Protein AF-A0A167AU88-F1 (afdb_monomer_lite)

Sequence (63 aa):
MVSDIVEAEKIKAPTIKNAVTIDERPVVVKSLERFGDWEINTVLGKHGAGAIVTILERKVGFI

Radius of gyration: 18.83 Å; chains: 1; bounding box: 42×25×54 Å

Secondary structure (DSSP, 8-state):
-----------PPPPPTTPPPGGGS-GGGGT--SS--EEEEEEEPGGG--EEEEEEETTTTB-

Structure (mmCIF, N/CA/C/O backbone):
data_AF-A0A167AU88-F1
#
_entry.id   AF-A0A167AU88-F1
#
loop_
_atom_site.group_PDB
_atom_site.id
_atom_site.type_symbol
_atom_site.label_atom_id
_atom_site.label_alt_id
_atom_site.label_comp_id
_atom_site.label_asym_id
_atom_site.label_entity_id
_atom_site.label_seq_id
_atom_site.pdbx_PDB_ins_code
_atom_site.Cartn_x
_atom_site.Cartn_y
_atom_site.Cartn_z
_atom_site.occupancy
_atom_site.B_iso_or_equiv
_atom_site.auth_seq_id
_atom_site.auth_comp_id
_atom_site.auth_asym_id
_atom_site.auth_atom_id
_atom_site.pdbx_PDB_model_num
ATOM 1 N N . MET A 1 1 ? 26.792 -11.955 -42.233 1.00 44.56 1 MET A N 1
ATOM 2 C CA . MET A 1 1 ? 27.555 -11.674 -41.002 1.00 44.56 1 MET A CA 1
ATOM 3 C C . MET A 1 1 ? 26.585 -11.088 -40.002 1.00 44.56 1 MET A C 1
ATOM 5 O O . MET A 1 1 ? 25.911 -10.136 -40.363 1.00 44.56 1 MET A O 1
ATOM 9 N N . VAL A 1 2 ? 26.531 -11.724 -38.828 1.00 46.25 2 VAL A N 1
ATOM 10 C CA . VAL A 1 2 ? 25.848 -11.349 -37.575 1.00 46.25 2 VAL A CA 1
ATOM 11 C C . VAL A 1 2 ? 24.343 -11.056 -37.686 1.00 46.25 2 VAL A C 1
ATOM 13 O O . VAL A 1 2 ? 23.925 -9.961 -38.027 1.00 46.25 2 VAL A O 1
ATOM 16 N N . SER A 1 3 ? 23.512 -12.100 -37.650 1.00 42.34 3 SER A N 1
ATOM 17 C CA . SER A 1 3 ? 23.025 -12.810 -36.446 1.00 42.34 3 SER A CA 1
ATOM 18 C C . SER A 1 3 ? 21.811 -12.104 -35.850 1.00 42.34 3 SER A C 1
ATOM 20 O O . SER A 1 3 ? 21.949 -11.137 -35.108 1.00 42.34 3 SER A O 1
ATOM 22 N N . ASP A 1 4 ? 20.646 -12.612 -36.244 1.00 54.88 4 ASP A N 1
ATOM 23 C CA . ASP A 1 4 ? 19.494 -12.886 -35.391 1.00 54.88 4 ASP A CA 1
ATOM 24 C C . ASP A 1 4 ? 19.227 -11.853 -34.293 1.00 54.88 4 ASP A C 1
ATOM 26 O O . ASP A 1 4 ? 19.796 -11.888 -33.201 1.00 54.88 4 ASP A O 1
ATOM 30 N N . ILE A 1 5 ? 18.277 -10.959 -34.577 1.00 57.56 5 ILE A N 1
ATOM 31 C CA . ILE A 1 5 ? 17.544 -10.243 -33.536 1.00 57.56 5 ILE A CA 1
ATOM 32 C C . ILE A 1 5 ? 16.732 -11.311 -32.803 1.00 57.56 5 ILE A C 1
ATOM 34 O O . ILE A 1 5 ? 15.638 -11.686 -33.219 1.00 57.56 5 ILE A O 1
ATOM 38 N N . VAL A 1 6 ? 17.319 -11.869 -31.748 1.00 57.19 6 VAL A N 1
ATOM 39 C CA . VAL A 1 6 ? 16.600 -12.698 -30.788 1.00 57.19 6 VAL A CA 1
ATOM 40 C C . VAL A 1 6 ? 15.646 -11.754 -30.064 1.00 57.19 6 VAL A C 1
ATOM 42 O O . VAL A 1 6 ? 16.047 -11.027 -29.155 1.00 57.19 6 VAL A O 1
ATOM 45 N N . GLU A 1 7 ? 14.395 -11.704 -30.518 1.00 64.19 7 GLU A N 1
ATOM 46 C CA . GLU A 1 7 ? 13.307 -11.068 -29.783 1.00 64.19 7 GLU A CA 1
ATOM 47 C C . GLU A 1 7 ? 13.255 -11.757 -28.411 1.00 64.19 7 GLU A C 1
ATOM 49 O O . GLU A 1 7 ? 12.927 -12.941 -28.309 1.00 64.19 7 GLU A O 1
ATOM 54 N N . ALA A 1 8 ? 13.693 -11.061 -27.360 1.00 64.88 8 ALA A N 1
ATOM 55 C CA . ALA A 1 8 ? 13.747 -11.631 -26.024 1.00 64.88 8 ALA A CA 1
ATOM 56 C C . ALA A 1 8 ? 12.327 -12.020 -25.595 1.00 64.88 8 ALA A C 1
ATOM 58 O O . ALA A 1 8 ? 11.462 -11.160 -25.409 1.00 64.88 8 ALA A O 1
ATOM 59 N N . GLU A 1 9 ? 12.083 -13.322 -25.455 1.00 68.56 9 GLU A N 1
ATOM 60 C CA . GLU A 1 9 ? 10.792 -13.844 -25.032 1.00 68.56 9 GLU A CA 1
ATOM 61 C C . GLU A 1 9 ? 10.442 -13.250 -23.661 1.00 68.56 9 GLU A C 1
ATOM 63 O O . GLU A 1 9 ? 11.193 -13.362 -22.687 1.00 68.56 9 GLU A O 1
ATOM 68 N N . LYS A 1 10 ? 9.316 -12.536 -23.590 1.00 68.00 10 LYS A N 1
ATOM 69 C CA . LYS A 1 10 ? 8.905 -11.813 -22.387 1.00 68.00 10 LYS A CA 1
ATOM 70 C C . LYS A 1 10 ? 8.486 -12.821 -21.316 1.00 68.00 10 LYS A C 1
ATOM 72 O O . LYS A 1 10 ? 7.336 -13.253 -21.280 1.00 68.00 10 LYS A O 1
ATOM 77 N N . ILE A 1 11 ? 9.418 -13.188 -20.436 1.00 76.06 11 ILE A N 1
ATOM 78 C CA . ILE A 1 11 ? 9.166 -14.121 -19.333 1.00 76.06 11 ILE A CA 1
ATOM 79 C C . ILE A 1 11 ? 8.057 -13.544 -18.448 1.00 76.06 11 ILE A C 1
ATOM 81 O O . ILE A 1 11 ? 8.207 -12.489 -17.825 1.00 76.06 11 ILE A O 1
ATOM 85 N N . LYS A 1 12 ? 6.915 -14.235 -18.400 1.00 76.00 12 LYS A N 1
ATOM 86 C CA . LYS A 1 12 ? 5.806 -13.871 -17.520 1.00 76.00 12 LYS A CA 1
ATOM 87 C C . LYS A 1 12 ? 6.246 -14.103 -16.077 1.00 76.00 12 LYS A C 1
ATOM 89 O O . LYS A 1 12 ? 6.550 -15.232 -15.698 1.00 76.00 12 LYS A O 1
ATOM 94 N N . ALA A 1 13 ? 6.269 -13.039 -15.278 1.00 77.12 13 ALA A N 1
ATOM 95 C CA . ALA A 1 13 ? 6.538 -13.164 -13.854 1.00 77.12 13 ALA A CA 1
ATOM 96 C C . ALA A 1 13 ? 5.517 -14.126 -13.210 1.00 77.12 13 ALA A C 1
ATOM 98 O O . ALA A 1 13 ? 4.336 -14.105 -13.584 1.00 77.12 13 ALA A O 1
ATOM 99 N N . PRO A 1 14 ? 5.947 -14.977 -12.265 1.00 81.94 14 PRO A N 1
ATOM 100 C CA . PRO A 1 14 ? 5.042 -15.875 -11.569 1.00 81.94 14 PRO A CA 1
ATOM 101 C C . PRO A 1 14 ? 3.954 -15.078 -10.844 1.00 81.94 14 PRO A C 1
ATOM 103 O O . PRO A 1 14 ? 4.215 -14.045 -10.227 1.00 81.94 14 PRO A O 1
ATOM 106 N N . THR A 1 15 ? 2.717 -15.562 -10.926 1.00 84.6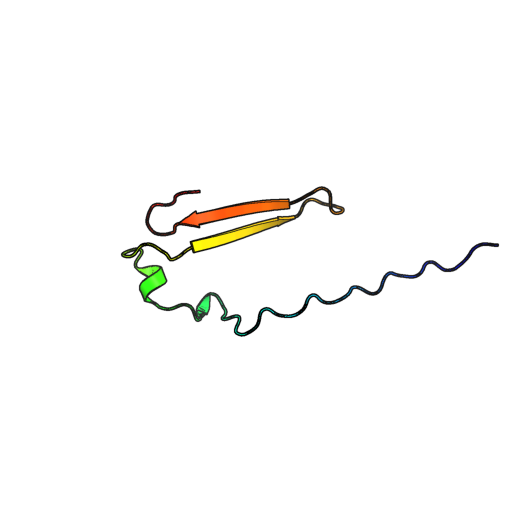2 15 THR A N 1
ATOM 107 C CA . THR A 1 15 ? 1.584 -14.969 -10.214 1.00 84.62 15 THR A CA 1
ATOM 108 C C . THR A 1 15 ? 1.802 -15.077 -8.705 1.00 84.62 15 THR A C 1
ATOM 110 O O . THR A 1 15 ? 2.249 -16.112 -8.206 1.00 84.62 15 THR A O 1
ATOM 113 N N . ILE A 1 16 ? 1.464 -14.016 -7.967 1.00 85.00 16 ILE A N 1
ATOM 114 C CA . ILE A 1 16 ? 1.489 -14.031 -6.502 1.00 85.00 16 ILE A CA 1
ATOM 115 C C . ILE A 1 16 ? 0.487 -15.086 -6.022 1.00 85.00 16 ILE A C 1
ATOM 117 O O . ILE A 1 16 ? -0.699 -15.035 -6.354 1.00 85.00 16 ILE A O 1
ATOM 121 N N . LYS A 1 17 ? 0.971 -16.071 -5.259 1.00 88.69 17 LYS A N 1
ATOM 122 C CA . LYS A 1 17 ? 0.114 -17.119 -4.694 1.00 88.69 17 LYS A CA 1
ATOM 123 C C . LYS A 1 17 ? -0.942 -16.480 -3.794 1.00 88.69 17 LYS A C 1
ATOM 125 O O . LYS A 1 17 ? -0.600 -15.657 -2.951 1.00 88.69 17 LYS A O 1
ATOM 130 N N . ASN A 1 18 ? -2.198 -16.897 -3.959 1.00 86.12 18 ASN A N 1
ATOM 131 C CA . ASN A 1 18 ? -3.349 -16.392 -3.201 1.00 86.12 18 ASN A CA 1
ATOM 132 C C . ASN A 1 18 ? -3.567 -14.875 -3.339 1.00 86.12 18 ASN A C 1
ATOM 134 O O . ASN A 1 18 ? -4.077 -14.243 -2.416 1.00 86.12 18 ASN A O 1
ATOM 138 N N . ALA A 1 19 ? -3.167 -14.282 -4.469 1.00 86.31 19 ALA A N 1
ATOM 139 C CA . ALA A 1 19 ? -3.534 -12.908 -4.770 1.00 86.31 19 ALA A CA 1
ATOM 140 C C . ALA A 1 19 ? -5.060 -12.788 -4.821 1.00 86.31 19 ALA A C 1
ATOM 142 O O . ALA A 1 19 ? -5.707 -13.427 -5.648 1.00 86.31 19 ALA A O 1
ATOM 143 N N . VAL A 1 20 ? -5.603 -11.966 -3.932 1.00 87.31 20 VAL A N 1
ATOM 144 C CA . VAL A 1 20 ? -6.997 -11.528 -3.961 1.00 87.31 20 VAL A CA 1
ATOM 145 C C . VAL A 1 20 ? -7.056 -10.160 -4.623 1.00 87.31 20 VAL A C 1
ATOM 147 O O . VAL A 1 20 ? -6.149 -9.337 -4.462 1.00 87.31 20 VAL A O 1
ATOM 150 N N . THR A 1 21 ? -8.099 -9.925 -5.409 1.00 90.31 21 THR A N 1
ATOM 151 C CA . THR A 1 21 ? -8.302 -8.624 -6.049 1.00 90.31 21 THR A CA 1
ATOM 152 C C . THR A 1 21 ? -8.655 -7.561 -5.004 1.00 90.31 21 THR A C 1
ATOM 154 O O . THR A 1 21 ? -9.115 -7.871 -3.903 1.00 90.31 21 THR A O 1
ATOM 157 N N . ILE A 1 22 ? -8.454 -6.278 -5.325 1.00 88.94 22 ILE A N 1
ATOM 158 C CA . ILE A 1 22 ? -8.789 -5.185 -4.396 1.00 88.94 22 ILE A CA 1
ATOM 159 C C . ILE A 1 22 ? -10.285 -5.146 -4.049 1.00 88.94 22 ILE A C 1
ATOM 161 O O . ILE A 1 22 ? -10.654 -4.700 -2.961 1.00 88.94 22 ILE A O 1
ATOM 165 N N . ASP A 1 23 ? -11.129 -5.649 -4.946 1.00 92.62 23 ASP A N 1
ATOM 166 C CA . ASP A 1 23 ? -12.575 -5.737 -4.761 1.00 92.62 23 ASP A CA 1
ATOM 167 C C . ASP A 1 23 ? -12.964 -6.805 -3.729 1.00 92.62 23 ASP A C 1
ATOM 169 O O . ASP A 1 23 ? -13.979 -6.665 -3.048 1.00 92.62 23 ASP A O 1
ATOM 173 N N . GLU A 1 24 ? -12.122 -7.824 -3.545 1.00 93.00 24 GLU A N 1
ATOM 174 C CA . GLU A 1 24 ? -12.318 -8.920 -2.589 1.00 93.00 24 GLU A CA 1
ATOM 175 C C . GLU A 1 24 ? -11.743 -8.622 -1.197 1.00 93.00 24 GLU A C 1
ATOM 177 O O . GLU A 1 24 ? -11.825 -9.456 -0.291 1.00 93.00 24 GLU A O 1
ATOM 182 N N . ARG A 1 25 ? -11.147 -7.440 -0.987 1.00 91.12 25 ARG A N 1
ATOM 183 C CA . ARG A 1 25 ? -10.561 -7.099 0.314 1.00 91.12 25 ARG A CA 1
ATOM 184 C C . ARG A 1 25 ? -11.631 -7.061 1.416 1.00 91.12 25 ARG A C 1
ATOM 18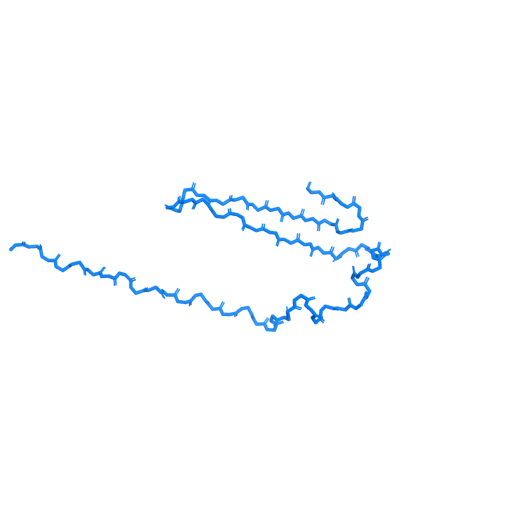6 O O . ARG A 1 25 ? -12.752 -6.603 1.171 1.00 91.12 25 ARG A O 1
ATOM 193 N N . PRO A 1 26 ? -11.285 -7.443 2.659 1.00 92.44 26 PRO A N 1
ATOM 194 C CA . PRO A 1 26 ? -12.212 -7.372 3.780 1.00 92.44 26 PRO A CA 1
ATOM 195 C C . PRO A 1 26 ? -12.829 -5.979 3.940 1.00 92.44 26 PRO A C 1
ATOM 197 O O . PRO A 1 26 ? -12.139 -4.963 3.840 1.00 92.44 26 PRO A O 1
ATOM 200 N N . VAL A 1 27 ? -14.125 -5.923 4.254 1.00 92.81 27 VAL A N 1
ATOM 201 C CA . VAL A 1 27 ? -14.877 -4.659 4.367 1.00 92.81 27 VAL A CA 1
ATOM 202 C C . VAL A 1 27 ? -14.276 -3.720 5.421 1.00 92.81 27 VAL A C 1
ATOM 204 O O . VAL A 1 27 ? -14.295 -2.506 5.237 1.00 92.81 27 VAL A O 1
ATOM 207 N N . VAL A 1 28 ? -13.660 -4.281 6.471 1.00 93.38 28 VAL A N 1
ATOM 208 C CA . VAL A 1 28 ? -12.946 -3.539 7.529 1.00 93.38 28 VAL A CA 1
ATOM 209 C C . VAL A 1 28 ? -11.824 -2.644 6.988 1.00 93.38 28 VAL A C 1
ATOM 211 O O . VAL A 1 28 ? -11.576 -1.581 7.540 1.00 93.38 28 VAL A O 1
ATOM 214 N N . VAL A 1 29 ? -11.205 -2.986 5.851 1.00 93.38 29 VAL A N 1
ATOM 215 C CA . VAL A 1 29 ? -10.169 -2.140 5.225 1.00 93.38 29 VAL A CA 1
ATOM 216 C C . VAL A 1 29 ? -10.741 -0.779 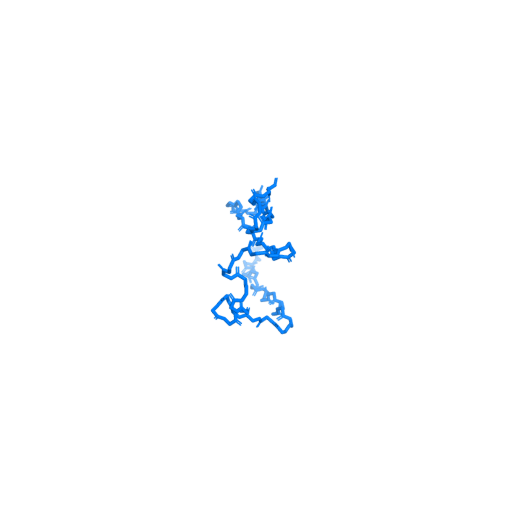4.799 1.00 93.38 29 VAL A C 1
ATOM 218 O O . VAL A 1 29 ? -10.017 0.213 4.740 1.00 93.38 29 VAL A O 1
ATOM 221 N N . LYS A 1 30 ? -12.046 -0.707 4.495 1.00 92.38 30 LYS A N 1
ATOM 222 C CA . LYS A 1 30 ? -12.721 0.546 4.125 1.00 92.38 30 LYS A CA 1
ATOM 223 C C . LYS A 1 30 ? -13.041 1.430 5.333 1.00 92.38 30 LYS A C 1
ATOM 225 O O . LYS A 1 30 ? -13.235 2.621 5.123 1.00 92.38 30 LYS A O 1
ATOM 230 N N . SER A 1 31 ? -13.107 0.886 6.554 1.00 94.94 31 SER A N 1
ATOM 231 C CA . SER A 1 31 ? -13.465 1.682 7.737 1.00 94.94 31 SER A CA 1
ATOM 232 C C . SER A 1 31 ? -12.313 2.545 8.254 1.00 94.94 31 SER A C 1
ATOM 234 O O . SER A 1 31 ? -12.569 3.544 8.914 1.00 94.94 31 SER A O 1
ATOM 236 N N . LEU A 1 32 ? -11.058 2.209 7.919 1.00 94.62 32 LEU A N 1
ATOM 237 C CA . LEU A 1 32 ? -9.849 2.918 8.377 1.00 94.62 32 LEU A CA 1
ATOM 238 C C . LEU A 1 32 ? -9.695 2.954 9.913 1.00 94.62 32 LEU A C 1
ATOM 240 O O . LEU A 1 32 ? -9.016 3.814 10.466 1.00 94.62 32 LEU A O 1
ATOM 244 N N . GLU A 1 33 ? -10.312 2.016 10.631 1.00 95.38 33 GLU A N 1
ATOM 245 C CA . GLU A 1 33 ? -10.349 2.038 12.101 1.00 95.38 33 GLU A CA 1
ATOM 246 C C . GLU A 1 33 ? -9.123 1.374 12.751 1.00 95.38 33 GLU A C 1
ATOM 248 O O . GLU A 1 33 ? -8.745 1.710 13.882 1.00 95.38 33 GLU A O 1
ATOM 253 N N . ARG A 1 34 ? -8.450 0.463 12.038 1.00 95.62 34 ARG A N 1
ATOM 254 C CA . ARG A 1 34 ? -7.295 -0.296 12.543 1.00 95.62 34 ARG A CA 1
ATOM 255 C C . ARG A 1 34 ? -6.001 0.066 11.825 1.00 95.62 34 ARG A C 1
ATOM 257 O O . ARG A 1 34 ? -6.017 0.495 10.680 1.00 95.62 34 ARG A O 1
ATOM 264 N N . PHE A 1 35 ? -4.891 -0.153 12.519 1.00 96.38 35 PHE A N 1
ATOM 265 C CA . PHE A 1 35 ? -3.568 -0.126 11.909 1.00 96.38 35 PHE A CA 1
ATOM 266 C C . PHE A 1 35 ? -3.270 -1.452 11.211 1.00 96.38 35 PHE A C 1
ATOM 268 O O . PHE A 1 35 ? -3.751 -2.504 11.641 1.00 96.38 35 PHE A O 1
ATOM 275 N N . GLY A 1 36 ? -2.416 -1.397 10.192 1.00 94.00 36 GLY A N 1
ATOM 276 C CA . GLY A 1 36 ? -1.855 -2.589 9.550 1.00 94.00 36 GLY A CA 1
ATOM 277 C C . GLY A 1 36 ? -2.467 -2.941 8.197 1.00 94.00 36 GLY A C 1
ATOM 278 O O . GLY A 1 36 ? -2.060 -3.932 7.594 1.00 94.00 36 GLY A O 1
ATOM 279 N N . ASP A 1 37 ? -3.393 -2.125 7.695 1.00 95.00 37 ASP A N 1
ATOM 280 C CA . ASP A 1 37 ? -3.834 -2.192 6.306 1.00 95.00 37 ASP A CA 1
ATOM 281 C C . ASP A 1 37 ? -2.935 -1.265 5.472 1.00 95.00 37 ASP A C 1
ATOM 283 O O . ASP A 1 37 ? -3.085 -0.042 5.487 1.00 95.00 37 ASP A O 1
ATOM 287 N N . TRP A 1 38 ? -1.969 -1.859 4.770 1.00 94.75 38 TRP A N 1
ATOM 288 C CA . TRP A 1 38 ? -0.980 -1.141 3.964 1.00 94.75 38 TRP A CA 1
ATOM 289 C C . TRP A 1 38 ? -1.355 -1.153 2.481 1.00 94.75 38 TRP A C 1
ATOM 291 O O . TRP A 1 38 ? -1.841 -2.158 1.959 1.00 94.75 38 TRP A O 1
ATOM 301 N N . GLU A 1 39 ? -1.107 -0.048 1.786 1.00 94.38 39 GLU A N 1
ATOM 302 C CA . GLU A 1 39 ? -1.190 0.043 0.327 1.00 94.38 39 GLU A CA 1
ATOM 303 C C . GLU A 1 39 ? 0.207 0.261 -0.254 1.00 94.38 39 GLU A C 1
ATOM 305 O O . GLU A 1 39 ? 0.981 1.053 0.277 1.00 94.38 39 GLU A O 1
ATOM 310 N N . ILE A 1 40 ? 0.541 -0.445 -1.335 1.00 95.00 40 ILE A N 1
ATOM 311 C CA . ILE A 1 40 ? 1.837 -0.318 -2.002 1.00 95.00 40 ILE A CA 1
ATOM 312 C C . ILE A 1 40 ? 1.596 -0.033 -3.477 1.00 95.00 40 ILE A C 1
ATOM 314 O O . ILE A 1 40 ? 0.900 -0.796 -4.146 1.00 95.00 40 ILE A O 1
ATOM 318 N N . ASN A 1 41 ? 2.203 1.033 -3.990 1.00 94.62 41 ASN A N 1
ATOM 319 C CA . ASN A 1 41 ? 2.198 1.346 -5.414 1.00 94.62 41 ASN A CA 1
ATOM 320 C C . ASN A 1 41 ? 3.627 1.344 -5.956 1.00 94.62 41 ASN A C 1
ATOM 322 O O . ASN A 1 41 ? 4.597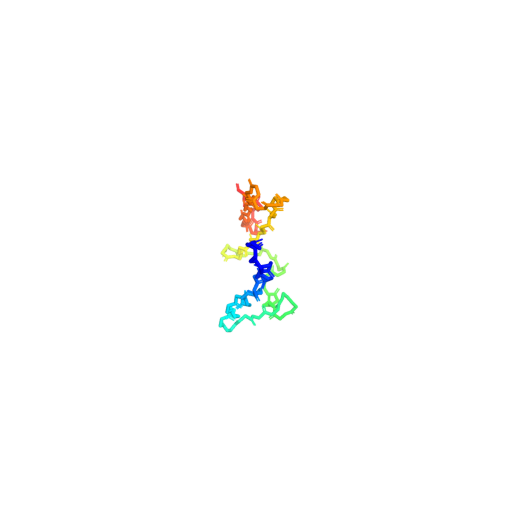 1.603 -5.242 1.00 94.62 41 ASN A O 1
ATOM 326 N N . THR A 1 42 ? 3.770 1.039 -7.243 1.00 94.62 42 THR A N 1
ATOM 327 C CA . THR A 1 42 ? 5.060 1.096 -7.932 1.00 94.62 42 THR A CA 1
ATOM 328 C C . THR A 1 42 ? 4.897 1.802 -9.265 1.00 94.62 42 THR A C 1
ATOM 330 O O . THR A 1 42 ? 4.116 1.377 -10.113 1.00 94.62 42 THR A O 1
ATOM 333 N N . VAL A 1 43 ? 5.661 2.872 -9.460 1.00 96.00 43 VAL A N 1
ATOM 334 C CA . VAL A 1 43 ? 5.775 3.578 -10.735 1.00 96.00 43 VAL A CA 1
ATOM 335 C C . VAL A 1 43 ? 7.091 3.167 -11.378 1.00 96.00 43 VAL A C 1
ATOM 337 O O . VAL A 1 43 ? 8.155 3.384 -10.804 1.00 96.00 43 VAL A O 1
ATOM 340 N N . LEU A 1 44 ? 7.026 2.573 -12.568 1.00 95.56 44 LEU A N 1
ATOM 341 C CA . LEU A 1 44 ? 8.207 2.160 -13.325 1.00 95.56 44 LEU A CA 1
ATOM 342 C C . LEU A 1 44 ? 8.655 3.281 -14.268 1.00 95.56 4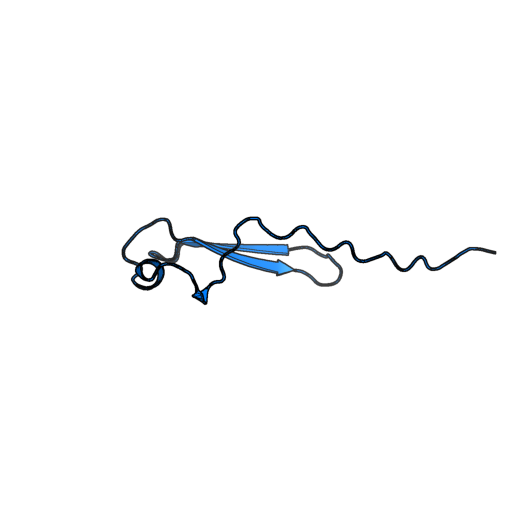4 LEU A C 1
ATOM 344 O O . LEU A 1 44 ? 7.857 3.828 -15.031 1.00 95.56 44 LEU A O 1
ATOM 348 N N . GLY A 1 45 ? 9.945 3.603 -14.238 1.00 94.88 45 GLY A N 1
ATOM 349 C CA . GLY A 1 45 ? 10.572 4.505 -15.194 1.00 94.88 45 GLY A CA 1
ATOM 350 C C . GLY A 1 45 ? 10.600 3.900 -16.598 1.00 94.88 45 GLY A C 1
ATOM 351 O O . GLY A 1 45 ? 10.704 2.683 -16.780 1.00 94.88 45 GLY A O 1
ATOM 352 N N . LYS A 1 46 ? 10.533 4.759 -17.621 1.00 93.56 46 LYS A N 1
ATOM 353 C CA . LYS A 1 46 ? 10.666 4.320 -19.018 1.00 93.56 46 LYS A CA 1
ATOM 354 C C . LYS A 1 46 ? 12.008 3.621 -19.237 1.00 93.56 46 LYS A C 1
ATOM 356 O O . LYS A 1 46 ? 13.003 3.978 -18.616 1.00 93.56 46 LYS A O 1
ATOM 361 N N . HIS A 1 47 ? 12.023 2.638 -20.136 1.00 91.94 47 HIS A N 1
ATOM 362 C CA . HIS A 1 47 ? 13.225 1.885 -20.519 1.00 91.94 47 HIS A CA 1
ATOM 363 C C . HIS A 1 47 ? 13.998 1.279 -19.331 1.00 91.94 47 HIS A C 1
ATOM 365 O O . HIS A 1 47 ? 15.211 1.124 -19.402 1.00 91.94 47 HIS A O 1
ATOM 371 N N . GLY A 1 48 ? 13.307 0.951 -18.231 1.00 85.12 48 GLY A N 1
ATOM 372 C CA . GLY A 1 48 ? 13.943 0.366 -17.048 1.00 85.12 48 GLY A CA 1
ATOM 373 C C . GLY A 1 48 ? 14.821 1.343 -16.261 1.00 85.12 48 GLY A C 1
ATOM 374 O O . GLY A 1 48 ? 15.648 0.901 -15.473 1.00 85.12 48 GLY A O 1
ATOM 375 N N . ALA A 1 49 ? 14.638 2.657 -16.439 1.00 91.69 49 ALA A N 1
ATOM 376 C CA . ALA A 1 49 ? 15.448 3.696 -15.795 1.00 91.69 49 ALA A CA 1
ATOM 377 C C . ALA A 1 49 ? 15.316 3.762 -14.257 1.00 91.69 49 ALA A C 1
ATOM 379 O O . ALA A 1 49 ? 16.016 4.539 -13.615 1.00 91.69 49 ALA A O 1
ATOM 380 N N . GLY A 1 50 ? 14.417 2.978 -13.660 1.00 95.12 50 GLY A N 1
ATOM 381 C CA . GLY A 1 50 ? 14.241 2.882 -12.214 1.00 95.12 50 GLY A CA 1
ATOM 382 C C . GLY A 1 50 ? 12.796 2.606 -11.823 1.00 95.12 50 GLY A C 1
ATOM 383 O O . GLY A 1 50 ? 11.934 2.385 -12.677 1.00 95.12 50 GLY A O 1
ATOM 384 N N . ALA A 1 51 ? 12.528 2.637 -10.522 1.00 96.38 51 ALA A N 1
ATOM 385 C CA . ALA A 1 51 ? 11.187 2.529 -9.974 1.00 96.38 51 ALA A CA 1
ATO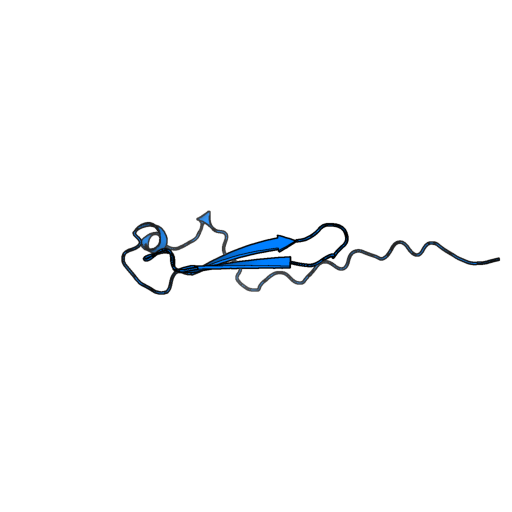M 386 C C . ALA A 1 51 ? 11.036 3.440 -8.753 1.00 96.38 51 ALA A C 1
ATOM 388 O O . ALA A 1 51 ? 11.976 3.601 -7.975 1.00 96.38 51 ALA A O 1
ATOM 389 N N . ILE A 1 52 ? 9.846 4.006 -8.582 1.00 97.12 52 ILE A N 1
ATOM 390 C CA . ILE A 1 52 ? 9.422 4.647 -7.338 1.00 97.12 52 ILE A CA 1
ATOM 391 C C . ILE A 1 52 ? 8.431 3.707 -6.674 1.00 97.12 52 ILE A C 1
ATOM 393 O O . ILE A 1 52 ? 7.468 3.277 -7.309 1.00 97.12 52 ILE A O 1
ATOM 397 N N . VAL A 1 53 ? 8.666 3.409 -5.403 1.00 97.38 53 VAL A N 1
ATOM 398 C CA . VAL A 1 53 ? 7.751 2.631 -4.572 1.00 97.38 53 VAL A CA 1
ATOM 399 C C . VAL A 1 53 ? 7.167 3.566 -3.526 1.00 97.38 53 VAL A C 1
ATOM 401 O O . VAL A 1 53 ? 7.911 4.299 -2.879 1.00 97.38 53 VAL A O 1
ATOM 404 N N . THR A 1 54 ? 5.848 3.543 -3.367 1.00 97.50 54 THR A N 1
ATOM 405 C CA . THR A 1 54 ? 5.169 4.197 -2.245 1.00 97.50 54 THR A CA 1
ATOM 406 C C . THR A 1 54 ? 4.522 3.135 -1.375 1.00 97.50 54 THR A C 1
ATOM 408 O O . THR A 1 54 ? 3.936 2.184 -1.892 1.00 97.50 54 THR A O 1
ATOM 411 N N . ILE A 1 55 ? 4.663 3.282 -0.060 1.00 97.31 55 ILE A N 1
ATOM 412 C CA . ILE A 1 55 ? 4.084 2.394 0.947 1.00 97.31 55 ILE A CA 1
ATOM 413 C C . ILE A 1 55 ? 3.265 3.284 1.870 1.00 97.31 55 ILE A C 1
ATOM 415 O O . ILE A 1 55 ? 3.802 4.224 2.430 1.00 97.31 55 ILE A O 1
ATOM 419 N N . LEU A 1 56 ? 1.973 3.015 1.994 1.00 97.38 56 LEU A N 1
ATOM 420 C CA . LEU A 1 56 ? 1.020 3.875 2.682 1.00 97.38 56 LEU A CA 1
ATOM 421 C C . LEU A 1 56 ? 0.328 3.097 3.797 1.00 97.38 56 LEU A C 1
ATOM 423 O O . LEU A 1 56 ? -0.344 2.099 3.529 1.00 97.38 56 LEU A O 1
ATOM 427 N N . GLU A 1 57 ? 0.423 3.582 5.031 1.00 97.38 57 GLU A N 1
ATOM 428 C CA . GLU A 1 57 ? -0.462 3.141 6.111 1.00 97.38 57 GLU A CA 1
ATOM 429 C C . GLU A 1 57 ? -1.825 3.827 5.928 1.00 97.38 57 GLU A C 1
ATOM 431 O O . GLU A 1 57 ? -1.914 5.057 5.940 1.00 97.38 57 GLU A O 1
ATOM 436 N N . ARG A 1 58 ? -2.897 3.054 5.699 1.00 95.75 58 ARG A N 1
ATOM 437 C CA . ARG A 1 58 ? -4.186 3.618 5.258 1.00 95.75 58 ARG A CA 1
ATOM 438 C C . ARG A 1 58 ? -4.941 4.398 6.334 1.00 95.75 58 ARG A C 1
ATOM 440 O O . ARG A 1 58 ? -5.747 5.253 5.974 1.00 95.75 58 ARG A O 1
ATOM 447 N N . LYS A 1 59 ? -4.740 4.099 7.618 1.00 95.88 59 LYS A N 1
ATOM 448 C CA . LYS A 1 59 ? -5.454 4.752 8.722 1.00 95.88 59 LYS A CA 1
ATOM 449 C C . LYS A 1 59 ? -4.928 6.161 8.978 1.00 95.88 59 LYS A C 1
ATOM 451 O O . LYS A 1 59 ? -5.730 7.073 9.159 1.00 95.88 59 LYS A O 1
ATOM 456 N N . VAL A 1 60 ? -3.609 6.345 9.012 1.00 96.56 60 VAL A N 1
ATOM 457 C CA . VAL A 1 60 ? -2.985 7.651 9.308 1.00 96.56 60 VAL A CA 1
ATOM 458 C C . VAL A 1 60 ? -2.399 8.350 8.086 1.00 96.56 60 VAL A C 1
ATOM 460 O O . VAL A 1 60 ? -1.997 9.505 8.187 1.00 96.56 60 VAL A O 1
ATOM 463 N N . GLY A 1 61 ? -2.351 7.682 6.934 1.00 94.12 61 GLY A N 1
ATOM 464 C CA . GLY A 1 61 ? -1.798 8.248 5.707 1.00 94.12 61 GLY A CA 1
ATOM 465 C C . GLY A 1 61 ? -0.278 8.426 5.742 1.00 94.12 61 GLY A C 1
ATOM 466 O O . GLY A 1 61 ? 0.247 9.294 5.051 1.00 94.12 61 GLY A O 1
ATOM 467 N N . PHE A 1 62 ? 0.426 7.650 6.571 1.00 94.44 62 PHE A N 1
ATOM 468 C CA . PHE A 1 62 ? 1.885 7.699 6.674 1.00 94.44 62 PHE A CA 1
ATOM 469 C C . PHE A 1 62 ? 2.519 7.063 5.432 1.00 94.44 62 PHE A C 1
ATOM 471 O O . PHE A 1 62 ? 2.138 5.945 5.077 1.00 94.44 62 PHE A O 1
ATOM 478 N N . ILE A 1 63 ? 3.455 7.779 4.798 1.00 91.19 63 ILE A N 1
ATOM 479 C CA . ILE A 1 63 ? 4.181 7.389 3.577 1.00 91.19 63 ILE A CA 1
ATOM 480 C C . ILE A 1 63 ? 5.678 7.340 3.864 1.00 91.19 63 ILE A C 1
ATOM 482 O O . ILE A 1 63 ? 6.164 8.305 4.498 1.00 91.19 63 ILE A O 1
#

Organism: NCBI:txid1365251

Foldseek 3Di:
DDDDPPPPDDDDDDDDPPDDDPVPDDPVLVVLPDWDDKDKDWDADPPRPDIDIDIATSNPRDD

pLDDT: mean 86.5, std 14.27, range [42.34, 97.5]